Protein AF-A0A7W1UN99-F1 (afdb_monomer_lite)

Structure (mmCIF, N/CA/C/O backbone):
data_AF-A0A7W1UN99-F1
#
_entry.id   AF-A0A7W1UN99-F1
#
loop_
_atom_site.group_PDB
_atom_site.id
_atom_site.type_symbol
_atom_site.label_atom_id
_atom_site.label_alt_id
_atom_site.label_comp_id
_atom_site.label_asym_id
_atom_site.label_entity_id
_atom_site.label_seq_id
_atom_site.pdbx_PDB_ins_code
_atom_site.Cartn_x
_atom_site.Cartn_y
_atom_site.Cartn_z
_atom_site.occupancy
_atom_site.B_iso_or_equiv
_atom_site.auth_seq_id
_atom_site.auth_comp_id
_atom_site.auth_asym_id
_atom_site.auth_atom_id
_atom_site.pdbx_PDB_model_num
ATOM 1 N N . MET A 1 1 ? -15.131 -10.527 12.389 1.00 56.31 1 MET A N 1
ATOM 2 C CA . MET A 1 1 ? -14.785 -9.093 12.256 1.00 56.31 1 MET A CA 1
ATOM 3 C C . MET A 1 1 ? -13.390 -8.866 11.657 1.00 56.31 1 MET A C 1
ATOM 5 O O . MET A 1 1 ? -13.305 -8.719 10.448 1.00 56.31 1 MET A O 1
ATOM 9 N N . ASN A 1 2 ? -12.281 -8.897 12.417 1.00 69.88 2 ASN A N 1
ATOM 10 C CA . ASN A 1 2 ? -10.958 -8.514 11.871 1.00 69.88 2 ASN A CA 1
ATOM 11 C C . ASN A 1 2 ? -10.412 -9.494 10.819 1.00 69.88 2 ASN A C 1
ATOM 13 O O . ASN A 1 2 ? -9.851 -9.069 9.813 1.00 69.88 2 ASN A O 1
ATOM 17 N N . ALA A 1 3 ? -10.629 -10.799 11.004 1.00 80.00 3 ALA A N 1
ATOM 18 C CA . ALA A 1 3 ? -10.220 -11.811 10.028 1.00 80.00 3 ALA A CA 1
ATOM 19 C C . ALA A 1 3 ? -10.968 -11.679 8.686 1.00 80.00 3 ALA A C 1
ATOM 21 O O . ALA A 1 3 ? -10.361 -11.820 7.630 1.00 80.00 3 ALA A O 1
ATOM 22 N N . GLU A 1 4 ? -12.259 -11.337 8.711 1.00 86.44 4 GLU A N 1
ATOM 23 C CA . GLU A 1 4 ? -13.056 -11.127 7.493 1.00 86.44 4 GLU A CA 1
ATOM 24 C C . GLU A 1 4 ? -12.607 -9.885 6.728 1.00 86.44 4 GLU A C 1
ATOM 26 O O . GLU A 1 4 ? -12.547 -9.912 5.503 1.00 86.44 4 GLU A O 1
ATOM 31 N N . ILE A 1 5 ? -12.253 -8.807 7.434 1.00 84.06 5 ILE A N 1
ATOM 32 C CA . ILE A 1 5 ? -11.729 -7.584 6.814 1.00 84.06 5 ILE A CA 1
ATOM 33 C C . ILE A 1 5 ? -10.391 -7.873 6.127 1.00 84.06 5 ILE A C 1
ATOM 35 O O . ILE A 1 5 ? -10.196 -7.470 4.982 1.00 84.06 5 ILE A O 1
ATOM 39 N N . ILE A 1 6 ? -9.502 -8.630 6.779 1.00 85.81 6 ILE A N 1
ATOM 40 C CA . ILE A 1 6 ? -8.212 -9.038 6.205 1.00 85.81 6 ILE A CA 1
ATOM 41 C C . ILE A 1 6 ? -8.419 -9.894 4.951 1.00 85.81 6 ILE A C 1
ATOM 43 O O . ILE A 1 6 ? -7.799 -9.631 3.920 1.00 85.81 6 ILE A O 1
ATOM 47 N N . GLU A 1 7 ? -9.300 -10.893 5.002 1.00 89.62 7 GLU A N 1
ATOM 48 C CA . GLU A 1 7 ? -9.599 -11.727 3.833 1.00 89.62 7 GLU A CA 1
ATOM 49 C C . GLU A 1 7 ? -10.243 -10.912 2.702 1.00 89.62 7 GLU A C 1
ATOM 51 O O . GLU A 1 7 ? -9.865 -11.044 1.535 1.00 89.62 7 GLU A O 1
ATOM 56 N N . LYS A 1 8 ? -11.128 -9.967 3.029 1.00 90.75 8 LYS A N 1
ATOM 57 C CA . LYS A 1 8 ? -11.719 -9.061 2.039 1.00 90.75 8 LYS A CA 1
ATOM 58 C C . LYS A 1 8 ? -10.662 -8.156 1.397 1.00 90.75 8 LYS A C 1
ATOM 60 O O . LYS A 1 8 ? -10.619 -8.049 0.175 1.00 90.75 8 LYS A O 1
ATOM 65 N N . MET A 1 9 ? -9.734 -7.600 2.175 1.00 88.69 9 MET A N 1
ATOM 66 C CA . MET A 1 9 ? -8.602 -6.824 1.649 1.00 88.69 9 MET A CA 1
ATOM 67 C C . MET A 1 9 ? -7.697 -7.663 0.736 1.00 88.69 9 MET A C 1
ATOM 69 O O . MET A 1 9 ? -7.279 -7.175 -0.316 1.00 88.69 9 MET A O 1
ATOM 73 N N . LYS A 1 10 ? -7.449 -8.941 1.065 1.00 87.50 10 LYS A N 1
ATOM 74 C CA . LYS A 1 10 ? -6.712 -9.860 0.177 1.00 87.50 10 LYS A CA 1
ATOM 75 C C . LYS A 1 10 ? -7.445 -10.091 -1.139 1.00 87.50 10 LYS A C 1
ATOM 77 O O . LYS A 1 10 ? -6.834 -9.957 -2.198 1.00 87.50 10 LYS A O 1
ATOM 82 N N . THR A 1 11 ? -8.742 -10.405 -1.090 1.00 91.06 11 THR A N 1
ATOM 83 C CA . THR A 1 11 ? -9.542 -10.646 -2.308 1.00 91.06 11 THR A CA 1
ATOM 84 C C . THR A 1 11 ? -9.601 -9.410 -3.210 1.00 91.06 11 THR A C 1
ATOM 86 O O . THR A 1 11 ? -9.487 -9.532 -4.429 1.00 91.06 11 THR A O 1
ATOM 89 N N . MET A 1 12 ? -9.673 -8.212 -2.621 1.00 90.00 12 MET A N 1
ATOM 90 C CA . MET A 1 12 ? -9.661 -6.930 -3.335 1.00 90.00 12 MET A CA 1
ATOM 91 C C . MET A 1 12 ? -8.256 -6.454 -3.745 1.00 90.00 12 MET A C 1
ATOM 93 O O . MET A 1 12 ? -8.136 -5.457 -4.457 1.00 90.00 12 MET A O 1
ATOM 97 N N . LYS A 1 13 ? -7.196 -7.182 -3.362 1.00 88.94 13 LYS A N 1
ATOM 98 C CA . LYS A 1 13 ? -5.786 -6.865 -3.651 1.00 88.94 13 LYS A CA 1
ATOM 99 C C . LYS A 1 13 ? -5.292 -5.555 -3.016 1.00 88.94 13 LYS A C 1
ATOM 101 O O . LYS A 1 13 ? -4.393 -4.920 -3.568 1.00 88.94 13 LYS A O 1
ATOM 106 N N . PHE A 1 14 ? -5.841 -5.175 -1.862 1.00 91.56 14 PHE A N 1
ATOM 107 C CA . PHE A 1 14 ? -5.396 -4.026 -1.064 1.00 91.56 14 PHE A CA 1
ATOM 108 C C . PHE A 1 14 ? -4.253 -4.411 -0.128 1.00 91.56 14 PHE A C 1
ATOM 110 O O . PHE A 1 14 ? -4.409 -4.544 1.085 1.00 91.56 14 PHE A O 1
ATOM 117 N N . TYR A 1 15 ? -3.101 -4.696 -0.722 1.00 89.81 15 TYR A N 1
ATOM 118 C CA . TYR A 1 15 ? -1.957 -5.231 0.007 1.00 89.81 15 TYR A CA 1
ATOM 119 C C . TYR A 1 15 ? -1.241 -4.182 0.863 1.00 89.81 15 TYR A C 1
ATOM 121 O O . TYR A 1 15 ? -0.719 -4.544 1.918 1.00 89.81 15 TYR A O 1
ATOM 129 N N . GLY A 1 16 ? -1.224 -2.916 0.432 1.00 89.69 16 GLY A N 1
ATOM 130 C CA . GLY A 1 16 ? -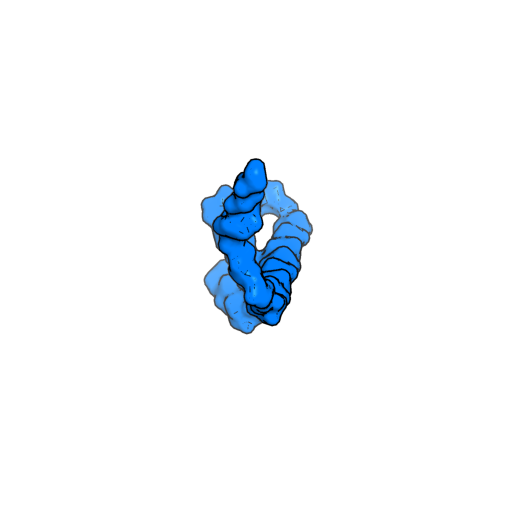0.663 -1.815 1.214 1.00 89.69 16 GLY A CA 1
ATOM 131 C C . GLY A 1 16 ? -1.530 -1.542 2.436 1.00 89.69 16 GLY A C 1
ATOM 132 O O . GLY A 1 16 ? -1.026 -1.591 3.559 1.00 89.69 16 GLY A O 1
ATOM 133 N N . MET A 1 17 ? -2.855 -1.441 2.241 1.00 90.38 17 MET A N 1
ATOM 134 C CA . MET A 1 17 ? -3.798 -1.314 3.366 1.00 90.38 17 MET A CA 1
ATOM 135 C C . MET A 1 17 ? -3.664 -2.483 4.341 1.00 90.38 17 MET A C 1
ATOM 137 O O . MET A 1 17 ? -3.650 -2.282 5.549 1.00 90.38 17 MET A O 1
ATOM 141 N N . LEU A 1 18 ? -3.554 -3.716 3.837 1.00 89.94 18 LEU A N 1
ATOM 142 C CA . LEU A 1 18 ? -3.449 -4.904 4.681 1.00 89.94 18 LEU A CA 1
ATOM 143 C C . LEU A 1 18 ? -2.169 -4.901 5.526 1.00 89.94 18 LEU A C 1
ATOM 145 O O . LEU A 1 18 ? -2.208 -5.316 6.686 1.00 89.94 18 LEU A O 1
ATOM 149 N N . ARG A 1 19 ? -1.042 -4.442 4.965 1.00 89.69 19 ARG A N 1
ATOM 150 C CA . ARG A 1 19 ? 0.230 -4.316 5.691 1.00 89.69 19 ARG A CA 1
ATOM 151 C C . ARG A 1 19 ? 0.116 -3.272 6.798 1.00 89.69 19 ARG A C 1
ATOM 153 O O . ARG A 1 19 ? 0.434 -3.578 7.943 1.00 89.69 19 ARG A O 1
ATOM 160 N N . ALA A 1 20 ? -0.391 -2.089 6.466 1.00 88.50 20 ALA A N 1
ATOM 161 C CA . ALA A 1 20 ? -0.590 -1.002 7.416 1.00 88.50 20 ALA A CA 1
ATOM 162 C C . ALA A 1 20 ? -1.591 -1.382 8.519 1.00 88.50 20 ALA A C 1
ATOM 164 O O . ALA A 1 20 ? -1.346 -1.153 9.700 1.00 88.50 20 ALA A O 1
ATOM 165 N N . PHE A 1 21 ? -2.688 -2.051 8.163 1.00 86.88 21 PHE A N 1
ATOM 166 C CA . PHE A 1 21 ? -3.686 -2.546 9.112 1.00 86.88 21 PHE A CA 1
ATOM 167 C C . PHE A 1 21 ? -3.097 -3.572 10.088 1.00 86.88 21 PHE A C 1
ATOM 169 O O . PHE A 1 21 ? -3.353 -3.497 11.287 1.00 86.88 21 PHE A O 1
ATOM 176 N N . ARG A 1 22 ? -2.274 -4.509 9.598 1.00 87.44 22 ARG A N 1
ATOM 177 C CA . ARG A 1 22 ? -1.555 -5.470 10.450 1.00 87.44 22 ARG A CA 1
ATOM 178 C C . ARG A 1 22 ? -0.544 -4.789 11.364 1.00 87.44 22 ARG A C 1
ATOM 180 O O . ARG A 1 22 ? -0.556 -5.060 12.557 1.00 87.44 22 ARG A O 1
ATOM 187 N N . SER A 1 23 ? 0.252 -3.867 10.825 1.00 86.31 23 SER A N 1
ATOM 188 C CA . SER A 1 23 ? 1.225 -3.107 11.613 1.00 86.31 23 SER A CA 1
ATOM 189 C C . SER A 1 23 ? 0.542 -2.332 12.739 1.00 86.31 23 SER A C 1
ATOM 191 O O . SER A 1 23 ? 0.989 -2.388 13.876 1.00 86.31 23 SER A O 1
ATOM 193 N N . ASN A 1 24 ? -0.583 -1.672 12.456 1.00 82.69 24 ASN A N 1
ATOM 194 C CA . ASN A 1 24 ? -1.341 -0.934 13.467 1.00 82.69 24 ASN A CA 1
ATOM 195 C C . ASN A 1 24 ? -1.985 -1.846 14.525 1.00 82.69 24 ASN A C 1
ATOM 197 O O . ASN A 1 24 ? -2.127 -1.440 15.680 1.00 82.69 24 ASN A O 1
ATOM 201 N N . LEU A 1 25 ? -2.345 -3.079 14.152 1.00 81.31 25 LEU A N 1
ATOM 202 C CA . LEU A 1 25 ? -2.837 -4.092 15.086 1.00 81.31 25 LEU A CA 1
ATOM 203 C C . LEU A 1 25 ? -1.723 -4.592 16.020 1.00 81.31 25 LEU A C 1
ATOM 205 O O . LEU A 1 25 ? -1.958 -4.753 17.213 1.00 81.31 25 LEU A O 1
ATOM 209 N N . GLU A 1 26 ? -0.521 -4.827 15.488 1.00 81.75 26 GLU A N 1
ATOM 210 C CA . GLU A 1 26 ? 0.637 -5.298 16.260 1.00 81.75 26 GLU A CA 1
ATOM 211 C C . GLU A 1 26 ? 1.243 -4.194 17.138 1.00 81.75 26 GLU A C 1
ATOM 213 O O . GLU A 1 26 ? 1.647 -4.457 18.268 1.00 81.75 26 GLU A O 1
ATOM 218 N N . SER A 1 27 ? 1.284 -2.953 16.648 1.00 76.19 27 SER A N 1
ATOM 219 C CA . SER A 1 27 ? 1.852 -1.806 17.368 1.00 76.19 27 SER A CA 1
ATOM 220 C C . SER A 1 27 ? 0.904 -1.186 18.401 1.00 76.19 27 SER A C 1
ATOM 222 O O . SER A 1 27 ? 1.336 -0.340 19.179 1.00 76.19 27 SER A O 1
ATOM 224 N N . GLY A 1 28 ? -0.382 -1.560 18.424 1.00 68.44 28 GLY A N 1
ATOM 225 C CA . GLY A 1 28 ? -1.376 -0.973 19.335 1.00 68.44 28 GLY A CA 1
ATOM 226 C C . GLY A 1 28 ? -1.690 0.509 19.063 1.00 68.44 28 GLY A C 1
ATOM 227 O O . GLY A 1 28 ? -2.427 1.139 19.821 1.00 68.44 28 GLY A O 1
ATOM 228 N N . THR A 1 29 ? -1.171 1.061 17.963 1.00 62.66 29 THR A N 1
ATOM 229 C CA . THR A 1 29 ? -1.333 2.455 17.517 1.00 62.66 29 THR A CA 1
ATOM 230 C C . THR A 1 29 ? -2.733 2.765 16.991 1.00 62.66 29 THR A C 1
ATOM 232 O O . THR A 1 29 ? -3.073 3.930 16.795 1.00 62.66 29 THR A O 1
ATOM 235 N N . MET A 1 30 ? -3.597 1.755 16.833 1.00 59.66 30 MET A N 1
ATOM 236 C CA . MET A 1 30 ? -5.021 1.972 16.540 1.00 59.66 30 MET A CA 1
ATOM 237 C C . MET A 1 30 ? -5.732 2.847 17.581 1.00 59.66 30 MET A C 1
ATOM 239 O O . MET A 1 30 ? -6.715 3.493 17.243 1.00 59.66 30 MET A O 1
ATOM 243 N N . ASN A 1 31 ? -5.250 2.888 18.827 1.00 59.12 31 ASN A N 1
ATOM 244 C CA . ASN A 1 31 ? -5.885 3.676 19.888 1.00 59.12 31 ASN A CA 1
ATOM 245 C C . ASN A 1 31 ? -5.468 5.153 19.899 1.00 59.12 31 ASN A C 1
ATOM 247 O O . ASN A 1 31 ? -6.075 5.940 20.621 1.00 59.12 31 ASN A O 1
ATOM 251 N N . THR A 1 32 ? -4.426 5.531 19.153 1.00 65.44 32 THR A N 1
ATOM 252 C CA . THR A 1 32 ? -3.892 6.903 19.155 1.00 65.44 32 THR A CA 1
ATOM 253 C C . THR A 1 32 ? -4.359 7.741 17.972 1.00 65.44 32 THR A C 1
ATOM 255 O O . THR A 1 32 ? -4.261 8.960 18.036 1.00 65.44 32 THR A O 1
ATOM 258 N N . LEU A 1 33 ? -4.848 7.105 16.906 1.00 67.38 33 LEU A N 1
ATOM 259 C CA . LEU A 1 33 ? -5.314 7.781 15.698 1.00 67.38 33 LEU A CA 1
ATOM 260 C C . LEU A 1 33 ? -6.828 7.949 15.726 1.00 67.38 33 LEU A C 1
ATOM 262 O O . LEU A 1 33 ? -7.571 7.022 16.055 1.00 67.38 33 LEU A O 1
ATOM 266 N N . THR A 1 34 ? -7.288 9.128 15.323 1.00 82.44 34 THR A N 1
ATOM 267 C CA . THR A 1 34 ? -8.711 9.369 15.091 1.00 82.44 34 THR A CA 1
ATOM 268 C C . THR A 1 34 ? -9.175 8.529 13.897 1.00 82.44 34 THR A C 1
ATOM 270 O O . THR A 1 34 ? -8.392 8.217 12.999 1.00 82.44 34 THR A O 1
ATOM 273 N N . THR A 1 35 ? -10.457 8.159 13.844 1.00 80.19 35 THR A N 1
ATOM 274 C CA . THR A 1 35 ? -10.988 7.268 12.795 1.00 80.19 35 THR A CA 1
ATOM 275 C C . THR A 1 35 ? -10.707 7.780 11.377 1.00 80.19 35 THR A C 1
ATOM 277 O O . THR A 1 35 ? -10.436 6.983 10.483 1.00 80.19 35 THR A O 1
ATOM 280 N N . ASP A 1 36 ? -10.748 9.100 11.181 1.00 85.00 36 ASP A N 1
ATOM 281 C CA . ASP A 1 36 ? -10.448 9.759 9.905 1.00 85.00 36 ASP A CA 1
ATOM 282 C C . ASP A 1 36 ? -8.964 9.636 9.524 1.00 85.00 36 ASP A C 1
ATOM 284 O O . ASP A 1 36 ? -8.634 9.174 8.433 1.00 85.00 36 ASP A O 1
ATOM 288 N N . GLU A 1 37 ? -8.066 9.921 10.468 1.00 85.75 37 GLU A N 1
ATOM 289 C CA . GLU A 1 37 ? -6.617 9.816 10.275 1.00 85.75 37 GLU A CA 1
ATOM 290 C C . GLU A 1 37 ? -6.189 8.370 10.001 1.00 85.75 37 GLU A C 1
ATOM 292 O O . GLU A 1 37 ? -5.310 8.118 9.178 1.00 85.75 37 GLU A O 1
ATOM 297 N N . MET A 1 38 ? -6.848 7.397 10.638 1.00 84.88 38 MET A N 1
ATOM 298 C CA . MET A 1 38 ? -6.594 5.984 10.373 1.00 84.88 38 MET A CA 1
ATOM 299 C C . MET A 1 38 ? -6.974 5.612 8.935 1.00 84.88 38 MET A C 1
ATOM 301 O O . MET A 1 38 ? -6.233 4.892 8.266 1.00 84.88 38 MET A O 1
ATOM 305 N N . VAL A 1 39 ? -8.115 6.097 8.439 1.00 86.94 39 VAL A N 1
ATOM 306 C CA . VAL A 1 39 ? -8.543 5.844 7.057 1.00 86.94 39 VAL A CA 1
ATOM 307 C C . VAL A 1 39 ? -7.608 6.536 6.067 1.00 86.94 39 VAL A C 1
ATOM 309 O O . VAL A 1 39 ? -7.198 5.895 5.099 1.00 86.94 39 VAL A O 1
ATOM 312 N N . ALA A 1 40 ? -7.224 7.788 6.328 1.00 90.12 40 ALA A N 1
ATOM 313 C CA . ALA A 1 40 ? -6.262 8.523 5.510 1.00 90.12 40 ALA A CA 1
ATOM 314 C C . ALA A 1 40 ? -4.929 7.765 5.401 1.00 90.12 40 ALA A C 1
ATOM 316 O O . ALA A 1 40 ? -4.479 7.470 4.294 1.00 90.12 40 ALA A O 1
ATOM 317 N N . HIS A 1 41 ? -4.372 7.331 6.534 1.00 89.44 41 HIS A N 1
ATOM 318 C CA . HIS A 1 41 ? -3.118 6.581 6.574 1.00 89.44 41 HIS A CA 1
ATOM 319 C C . HIS A 1 41 ? -3.195 5.244 5.817 1.00 89.44 41 HIS A C 1
ATOM 321 O O . HIS A 1 41 ? -2.287 4.888 5.066 1.00 89.44 41 HIS A O 1
ATOM 327 N N . LEU A 1 42 ? -4.297 4.498 5.960 1.00 89.50 42 LEU A N 1
ATOM 328 C CA . LEU A 1 42 ? -4.487 3.244 5.224 1.00 89.50 42 LEU A CA 1
ATOM 329 C C . LEU A 1 42 ? -4.555 3.470 3.706 1.00 89.50 42 LEU A C 1
ATOM 331 O O . LEU A 1 42 ? -4.038 2.652 2.943 1.00 89.50 42 LEU A O 1
ATOM 335 N N . ILE A 1 43 ? -5.206 4.550 3.264 1.00 91.00 43 ILE A N 1
ATOM 336 C CA . ILE A 1 43 ? -5.313 4.904 1.844 1.00 91.00 43 ILE A CA 1
ATOM 337 C C . ILE A 1 43 ? -3.948 5.315 1.283 1.00 91.00 43 ILE A C 1
ATOM 339 O O . ILE A 1 43 ? -3.590 4.866 0.192 1.00 91.00 43 ILE A O 1
ATOM 343 N N . GLU A 1 44 ? -3.181 6.121 2.019 1.00 91.81 44 GLU A N 1
ATOM 344 C CA . GLU A 1 44 ? -1.829 6.538 1.628 1.00 91.81 44 GLU A CA 1
ATOM 345 C C . GLU A 1 44 ? -0.894 5.336 1.451 1.00 91.81 44 GLU A C 1
ATOM 347 O O . GLU A 1 44 ? -0.280 5.184 0.396 1.00 91.81 44 GLU A O 1
ATOM 352 N N . GLU A 1 45 ? -0.876 4.403 2.405 1.00 92.81 45 GLU A N 1
ATOM 353 C CA . GLU A 1 45 ? -0.046 3.192 2.319 1.00 92.81 45 GLU A CA 1
ATOM 354 C C . GLU A 1 45 ? -0.392 2.309 1.108 1.00 92.81 45 GLU A C 1
ATOM 356 O O . GLU A 1 45 ? 0.477 1.688 0.489 1.00 92.81 45 GLU A O 1
ATOM 361 N N . GLU A 1 46 ? -1.669 2.241 0.728 1.00 93.44 46 GLU A N 1
ATOM 362 C CA . GLU A 1 46 ? -2.097 1.529 -0.479 1.00 93.44 46 GLU A CA 1
ATOM 363 C C . GLU A 1 46 ? -1.693 2.246 -1.762 1.00 93.44 46 GLU A C 1
ATOM 365 O O . GLU A 1 46 ? -1.299 1.598 -2.739 1.00 93.44 46 GLU A O 1
ATOM 370 N N . TRP A 1 47 ? -1.800 3.572 -1.772 1.00 93.62 47 TRP A N 1
ATOM 371 C CA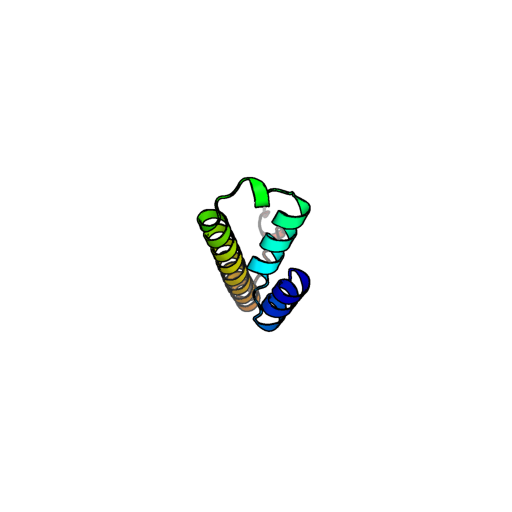 . TRP A 1 47 ? -1.348 4.388 -2.886 1.00 93.62 47 TRP A CA 1
ATOM 372 C C . TRP A 1 47 ? 0.155 4.209 -3.121 1.00 93.62 47 TRP A C 1
ATOM 374 O O . TRP A 1 47 ? 0.571 3.913 -4.248 1.00 93.62 47 TRP A O 1
ATOM 384 N N . ASP A 1 48 ? 0.948 4.274 -2.055 1.00 93.62 48 ASP A N 1
ATOM 385 C CA . ASP A 1 48 ? 2.396 4.087 -2.094 1.00 93.62 48 ASP A CA 1
ATOM 386 C C . ASP A 1 48 ? 2.786 2.681 -2.548 1.00 93.62 48 ASP A C 1
ATOM 388 O O . ASP A 1 48 ? 3.660 2.522 -3.405 1.00 93.62 48 ASP A O 1
ATOM 392 N N . ASP A 1 49 ? 2.105 1.637 -2.064 1.00 93.19 49 ASP A N 1
ATOM 393 C CA . ASP A 1 49 ? 2.363 0.264 -2.510 1.00 93.19 49 ASP A CA 1
ATOM 394 C C . ASP A 1 49 ? 2.091 0.098 -4.018 1.00 93.19 49 ASP A C 1
ATOM 396 O O . ASP A 1 49 ? 2.887 -0.502 -4.753 1.00 93.19 49 ASP A O 1
ATOM 400 N N . ARG A 1 50 ? 1.006 0.694 -4.533 1.00 92.81 50 ARG A N 1
ATOM 401 C CA . ARG A 1 50 ? 0.692 0.686 -5.974 1.00 92.81 50 ARG A CA 1
ATOM 402 C C . ARG A 1 50 ? 1.714 1.458 -6.790 1.00 92.81 50 ARG A C 1
ATOM 404 O O . ARG A 1 50 ? 2.113 0.991 -7.866 1.00 92.81 50 ARG A O 1
ATOM 411 N N . TYR A 1 51 ? 2.128 2.620 -6.301 1.00 93.31 51 TYR A N 1
ATOM 412 C CA . TYR A 1 51 ? 3.124 3.453 -6.953 1.00 93.31 51 TYR A CA 1
ATOM 413 C C . TYR A 1 51 ? 4.480 2.741 -7.011 1.00 93.31 51 TYR A C 1
ATOM 415 O O . TYR A 1 51 ? 5.054 2.598 -8.094 1.00 93.31 51 TYR A O 1
ATOM 423 N N . ASN A 1 52 ? 4.920 2.146 -5.901 1.00 92.12 52 ASN A N 1
ATOM 424 C CA . ASN A 1 52 ? 6.144 1.352 -5.824 1.00 92.12 52 ASN A CA 1
ATOM 425 C C . ASN A 1 52 ? 6.111 0.145 -6.766 1.00 92.12 52 ASN A C 1
ATOM 427 O O . ASN A 1 52 ? 7.066 -0.085 -7.508 1.00 92.12 52 ASN A O 1
ATOM 431 N N . ARG A 1 53 ? 4.993 -0.589 -6.851 1.00 90.38 53 ARG A N 1
ATOM 432 C CA . ARG A 1 53 ? 4.835 -1.677 -7.839 1.00 90.38 53 ARG A CA 1
ATOM 433 C C . ARG A 1 53 ? 4.873 -1.184 -9.279 1.00 90.38 53 ARG A C 1
ATOM 435 O O . ARG A 1 53 ? 5.302 -1.915 -10.174 1.00 90.38 53 ARG A O 1
ATOM 442 N N . LYS A 1 54 ? 4.367 0.020 -9.554 1.00 91.44 54 LYS A N 1
ATOM 443 C CA . LYS A 1 54 ? 4.456 0.634 -10.884 1.00 91.44 54 LYS A CA 1
ATOM 444 C C . LYS A 1 54 ? 5.908 0.980 -11.209 1.00 91.44 54 LYS A C 1
ATOM 446 O O . LYS A 1 54 ? 6.375 0.570 -12.269 1.00 91.44 54 LYS A O 1
ATOM 451 N N . ILE A 1 55 ? 6.620 1.643 -10.298 1.00 89.62 55 ILE A N 1
ATOM 452 C CA . ILE A 1 55 ? 8.043 1.965 -10.457 1.00 89.62 55 ILE A CA 1
ATOM 453 C C . ILE 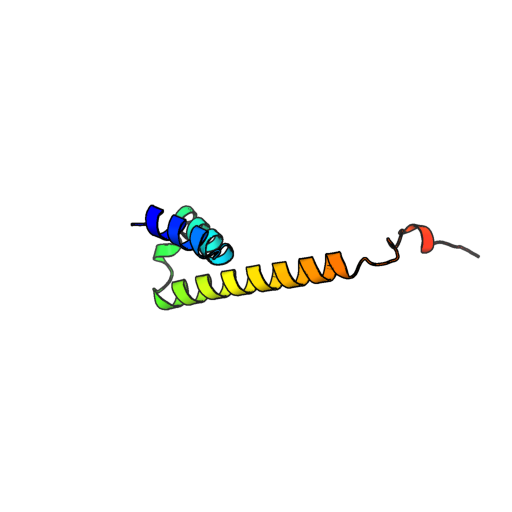A 1 55 ? 8.863 0.695 -10.651 1.00 89.62 55 ILE A C 1
ATOM 455 O O . ILE A 1 55 ? 9.603 0.610 -11.623 1.00 89.62 55 ILE A O 1
ATOM 459 N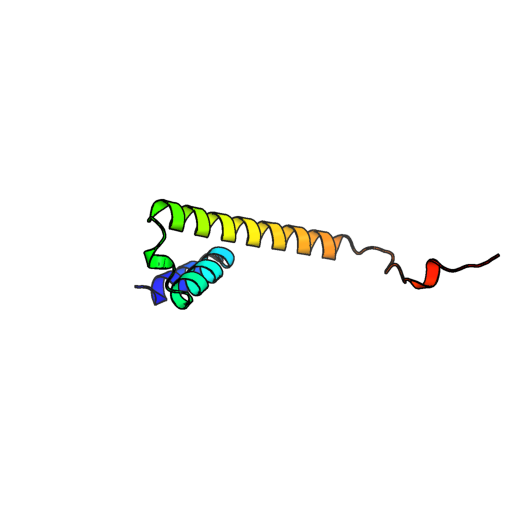 N . ALA A 1 56 ? 8.699 -0.314 -9.796 1.00 89.31 56 ALA A N 1
ATOM 460 C CA . ALA A 1 56 ? 9.450 -1.563 -9.886 1.00 89.31 56 ALA A CA 1
ATOM 461 C C . ALA A 1 56 ? 9.253 -2.258 -11.242 1.00 89.31 56 ALA A C 1
ATOM 463 O O . ALA A 1 56 ? 10.216 -2.733 -11.842 1.00 89.31 56 ALA A O 1
ATOM 464 N N . ARG A 1 57 ? 8.021 -2.261 -11.776 1.00 87.94 57 ARG A N 1
ATOM 465 C CA . ARG A 1 57 ? 7.741 -2.778 -13.125 1.00 87.94 57 ARG A CA 1
ATOM 466 C C . ARG A 1 57 ? 8.412 -1.953 -14.216 1.00 87.94 57 ARG A C 1
ATOM 468 O O . ARG A 1 57 ? 8.957 -2.532 -15.148 1.00 87.94 57 ARG A O 1
ATOM 475 N N . ILE A 1 58 ? 8.374 -0.625 -14.113 1.00 86.81 58 ILE A N 1
ATOM 476 C CA . ILE A 1 58 ? 9.050 0.262 -15.067 1.00 86.81 58 ILE A CA 1
ATOM 477 C C . ILE A 1 58 ? 10.560 0.031 -15.016 1.00 86.81 58 ILE A C 1
ATOM 479 O O . ILE A 1 58 ? 11.163 -0.129 -16.065 1.00 86.81 58 ILE A O 1
ATOM 483 N N . LEU A 1 59 ? 11.155 -0.060 -13.828 1.00 84.00 59 LEU A N 1
ATOM 484 C CA . LEU A 1 59 ? 12.584 -0.294 -13.625 1.00 84.00 59 LEU A CA 1
ATOM 485 C C . LEU A 1 59 ? 13.012 -1.651 -14.201 1.00 84.00 59 LEU A C 1
ATOM 487 O O . LEU A 1 59 ? 13.999 -1.729 -14.931 1.00 84.00 59 LEU A O 1
ATOM 491 N N . LEU A 1 60 ? 12.232 -2.707 -13.948 1.00 82.38 60 LEU A N 1
ATOM 492 C CA . LEU A 1 60 ? 12.472 -4.037 -14.512 1.00 82.38 60 LEU A CA 1
ATOM 493 C C . LEU A 1 60 ? 12.373 -4.030 -16.048 1.00 82.38 60 LEU A C 1
ATOM 495 O O . LEU A 1 60 ? 13.233 -4.585 -16.733 1.00 82.38 60 LEU A O 1
ATOM 499 N N . ASN A 1 61 ? 11.342 -3.379 -16.593 1.00 79.06 61 ASN A N 1
ATOM 500 C CA . ASN A 1 61 ? 11.108 -3.297 -18.036 1.00 79.06 61 ASN A CA 1
ATOM 501 C C . ASN A 1 61 ? 12.086 -2.367 -18.749 1.00 79.06 61 ASN A C 1
ATOM 503 O O . ASN A 1 61 ? 12.404 -2.603 -19.912 1.00 79.06 61 ASN A O 1
ATOM 507 N N . ALA A 1 62 ? 12.586 -1.343 -18.058 1.00 74.44 62 ALA A N 1
ATOM 508 C CA . ALA A 1 62 ? 13.587 -0.429 -18.580 1.00 74.44 62 ALA A CA 1
ATOM 509 C C . ALA A 1 62 ? 14.889 -1.156 -18.928 1.00 74.44 62 ALA A C 1
ATOM 511 O O . ALA A 1 62 ? 15.687 -0.564 -19.651 1.00 74.44 62 ALA A O 1
ATOM 512 N N . LYS A 1 63 ? 15.078 -2.415 -18.457 1.00 62.06 63 LYS A N 1
ATOM 513 C CA . LYS A 1 63 ? 16.190 -3.322 -18.793 1.00 62.06 63 LYS A CA 1
ATOM 514 C C . LYS A 1 63 ? 17.443 -2.504 -19.059 1.00 62.06 63 LYS A C 1
ATOM 516 O O . LYS A 1 63 ? 17.886 -2.455 -20.207 1.00 62.06 63 LYS A O 1
ATOM 521 N N . PHE A 1 64 ? 17.934 -1.791 -18.036 1.00 61.84 64 PHE A N 1
ATOM 522 C CA . PHE A 1 64 ? 19.118 -0.946 -18.172 1.00 61.84 64 PHE A CA 1
ATOM 523 C C . PHE A 1 64 ? 20.172 -1.751 -18.932 1.00 61.84 64 PHE A C 1
ATOM 525 O O . PHE A 1 64 ? 20.685 -2.755 -18.436 1.00 61.84 64 PHE A O 1
ATOM 532 N N . ARG A 1 65 ? 20.385 -1.372 -20.202 1.00 56.41 65 ARG A N 1
ATOM 533 C CA . ARG A 1 65 ? 21.116 -2.184 -21.191 1.00 56.41 65 ARG A CA 1
ATOM 534 C C . ARG A 1 65 ? 22.577 -2.370 -20.794 1.00 56.41 65 ARG A C 1
ATOM 536 O O . ARG A 1 65 ? 23.267 -3.226 -21.331 1.00 56.41 65 ARG A O 1
ATOM 543 N N . TYR A 1 66 ? 23.010 -1.587 -19.816 1.00 52.84 66 TYR A N 1
ATOM 544 C CA . TYR A 1 66 ? 24.257 -1.729 -19.114 1.00 52.84 66 TYR A CA 1
ATOM 545 C C . TYR A 1 66 ? 23.949 -1.976 -17.640 1.00 52.84 66 TYR A C 1
ATOM 547 O O . TYR A 1 66 ? 23.476 -1.085 -16.935 1.00 52.84 66 TYR A O 1
ATOM 555 N N . LYS A 1 67 ? 24.292 -3.175 -17.155 1.00 54.03 67 LYS A N 1
ATOM 556 C CA . LYS A 1 67 ? 24.850 -3.265 -15.806 1.00 54.03 67 LYS A CA 1
ATOM 557 C C . LYS A 1 67 ? 26.070 -2.352 -15.853 1.00 54.03 67 LYS A C 1
ATOM 559 O O . LYS A 1 67 ? 27.050 -2.706 -16.500 1.00 54.03 67 LYS A O 1
ATOM 564 N N . ALA A 1 68 ? 25.973 -1.143 -15.310 1.00 56.12 68 ALA A N 1
ATOM 565 C CA . ALA A 1 68 ? 27.146 -0.304 -15.140 1.00 56.12 68 ALA A CA 1
ATOM 566 C C . ALA A 1 68 ? 28.046 -1.029 -14.136 1.00 56.12 68 ALA A C 1
ATOM 568 O O . ALA A 1 68 ? 27.872 -0.911 -12.925 1.00 56.12 68 ALA A O 1
ATOM 569 N N . SER A 1 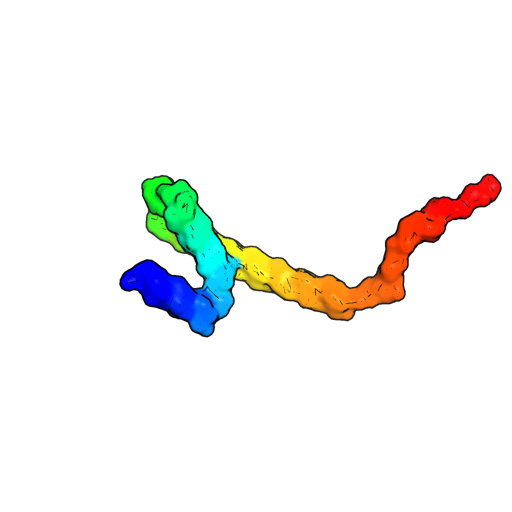69 ? 28.936 -1.874 -14.652 1.00 56.09 69 SER A N 1
ATOM 570 C CA . SER A 1 69 ? 30.045 -2.407 -13.888 1.00 56.09 69 SER A CA 1
ATOM 571 C C . SER A 1 69 ? 30.875 -1.212 -13.441 1.00 56.09 69 SER A C 1
ATOM 573 O O . SER A 1 69 ? 31.311 -0.400 -14.258 1.00 56.09 69 SER A O 1
ATOM 575 N N . ILE A 1 70 ? 31.096 -1.112 -12.134 1.00 56.28 70 ILE A N 1
ATOM 576 C CA . ILE A 1 70 ? 31.938 -0.090 -11.489 1.00 56.28 70 ILE A CA 1
ATOM 577 C C . ILE A 1 70 ? 33.391 -0.096 -12.020 1.00 56.28 70 ILE A C 1
ATOM 579 O O . ILE A 1 70 ? 34.163 0.827 -11.788 1.00 56.28 70 ILE A O 1
ATOM 583 N N . GLU A 1 71 ? 33.728 -1.110 -12.810 1.00 55.59 71 GLU A N 1
ATOM 584 C CA . GLU A 1 71 ? 34.996 -1.362 -13.490 1.00 55.59 71 GLU A CA 1
ATOM 585 C C . GLU A 1 71 ? 35.300 -0.362 -14.623 1.00 55.59 71 GLU A C 1
ATOM 587 O O . GLU A 1 71 ? 36.457 -0.195 -14.994 1.00 55.59 71 GLU A O 1
ATOM 592 N N . CYS A 1 72 ? 34.302 0.353 -15.162 1.00 53.31 72 CYS A N 1
ATOM 593 C CA . CYS A 1 72 ? 34.526 1.344 -16.227 1.00 53.31 72 CYS A CA 1
ATOM 594 C C . CYS A 1 72 ? 34.981 2.729 -15.729 1.00 53.31 72 CYS A C 1
ATOM 596 O O . CYS A 1 72 ? 35.192 3.619 -16.550 1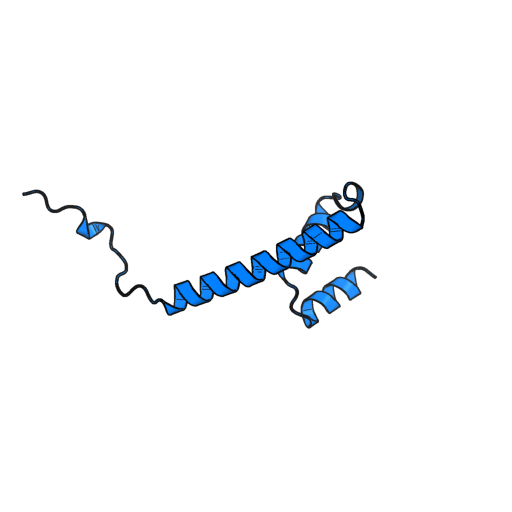.00 53.31 72 CYS A O 1
ATOM 598 N N . ILE A 1 73 ? 35.125 2.936 -14.415 1.00 59.41 73 ILE A N 1
ATOM 599 C CA . ILE A 1 73 ? 35.442 4.255 -13.837 1.00 59.41 73 ILE A CA 1
ATOM 600 C C . ILE A 1 73 ? 36.958 4.499 -13.705 1.00 59.41 73 ILE A C 1
ATOM 602 O O . ILE A 1 73 ? 37.371 5.643 -13.538 1.00 59.41 73 ILE A O 1
ATOM 606 N N . PHE A 1 74 ? 37.818 3.483 -13.850 1.00 58.94 74 PHE A N 1
ATOM 607 C CA . PHE A 1 74 ? 39.260 3.663 -13.651 1.00 58.94 74 PHE A CA 1
ATOM 608 C C . PHE A 1 74 ? 40.090 3.259 -14.876 1.00 58.94 74 PHE A C 1
ATOM 610 O O . PHE A 1 74 ? 40.546 2.126 -15.002 1.00 58.94 74 PHE A O 1
ATOM 617 N N . ARG A 1 75 ? 40.335 4.223 -15.772 1.00 50.09 75 ARG A N 1
ATOM 618 C CA . ARG A 1 75 ? 41.503 4.198 -16.662 1.00 50.09 75 ARG A CA 1
ATOM 619 C C . ARG A 1 75 ? 42.421 5.358 -16.268 1.00 50.09 75 ARG A C 1
ATOM 621 O O . ARG A 1 75 ? 42.134 6.486 -16.662 1.00 50.09 75 ARG A O 1
ATOM 628 N N . PRO A 1 76 ? 43.488 5.112 -15.493 1.00 61.19 76 PRO A N 1
ATOM 629 C CA . PRO A 1 76 ? 44.529 6.105 -15.308 1.00 61.19 76 PRO A CA 1
ATOM 630 C C . PRO A 1 76 ? 45.345 6.171 -16.607 1.00 61.19 76 PRO A C 1
ATOM 632 O O . PRO A 1 76 ? 45.735 5.140 -17.161 1.00 61.19 76 PRO A O 1
ATOM 635 N N . SER A 1 77 ? 45.505 7.382 -17.131 1.00 61.69 77 SER A N 1
ATOM 636 C CA . SER A 1 77 ? 46.508 7.745 -18.138 1.00 61.69 77 SER A CA 1
ATOM 637 C C . SER A 1 77 ? 47.847 8.008 -17.471 1.00 61.69 77 SER A C 1
ATOM 639 O O . SER A 1 77 ? 47.807 8.704 -16.429 1.00 61.69 77 SER A O 1
#

Secondary structure (DSSP, 8-state):
-HHHHHHHHHHTT-HHHHHHHHHHHHH-GGGTS-HHHHHHHHHHHHHHHHHHHHHHHHHHHT--S----GGGG----

Sequence (77 aa):
MNAEIIEKMKTMKFYGMLRAFRSNLESGTMNTLTTDEMVAHLIEEEWDDRYNRKIARILLNAKFRYKASIECIFRPS

Foldseek 3Di:
DVVVVLVVCVVVVQVQLNVLVVVCVVVVCVVVDDPVRNVVNSVVSSVVVVVVVVVVVCVVVVVVVDPPDPVVPDDDD

Radius of gyration: 20.03 Å; chains: 1; bounding box: 61×22×41 Å

pLDDT: mean 79.18, std 13.76, range [50.09, 93.62]